Protein AF-A0A3S1TBM7-F1 (afdb_monomer)

Secondary structure (DSSP, 8-state):
-HHHHHHHHHTSHHHHTS-TTHHHHHHHHHHHS-----S-SS--EEEEE--TT-SSEEEEEE-SS-EEEEEESTTHHHHHHHHHTTHHHHHHHHHHHHHHHHS--

pLDDT: mean 84.56, std 13.62, range [44.72, 98.31]

Foldseek 3Di:
DLVVQLVVVCPDPVLVPDDPVCNVVVSVCSSPPDPPDPPDQDPWDWDKDAPPVRQKIWIWIDRVVDTDTDIDHDCRVVVVVVCVVCVVVVVVVVVVVVVVVVVPD

Mean predicted aligned error: 14.61 Å

Structure (mmCIF, N/CA/C/O backbone):
data_AF-A0A3S1TBM7-F1
#
_entry.id   AF-A0A3S1TBM7-F1
#
loop_
_atom_site.group_PDB
_atom_site.id
_atom_site.type_symbol
_atom_site.label_atom_id
_atom_site.label_alt_id
_atom_site.label_comp_id
_atom_site.label_asym_id
_atom_site.label_entity_id
_atom_site.label_seq_id
_atom_site.pdbx_PDB_ins_code
_atom_site.Cartn_x
_atom_site.Cartn_y
_atom_site.Cartn_z
_atom_site.occupancy
_atom_site.B_iso_or_equiv
_atom_site.auth_seq_id
_atom_site.auth_comp_id
_atom_site.auth_asym_id
_atom_site.auth_atom_id
_atom_site.pdbx_PDB_model_num
ATOM 1 N N . ASP A 1 1 ? 8.245 -16.512 -28.063 1.00 68.56 1 ASP A N 1
ATOM 2 C CA . ASP A 1 1 ? 8.221 -17.475 -29.173 1.00 68.56 1 ASP A CA 1
ATOM 3 C C . ASP A 1 1 ? 9.641 -17.666 -29.707 1.00 68.56 1 ASP A C 1
ATOM 5 O O . ASP A 1 1 ? 10.417 -16.712 -29.673 1.00 68.56 1 ASP A O 1
ATOM 9 N N . SER A 1 2 ? 10.006 -18.886 -30.104 1.00 72.31 2 SER A N 1
ATOM 10 C CA . SER A 1 2 ? 11.369 -19.223 -30.547 1.00 72.31 2 SER A CA 1
ATOM 11 C C . SER A 1 2 ? 11.691 -18.651 -31.931 1.00 72.31 2 SER A C 1
ATOM 13 O O . SER A 1 2 ? 12.820 -18.222 -32.156 1.00 72.31 2 SER A O 1
ATOM 15 N N . ALA A 1 3 ? 10.707 -18.579 -32.834 1.00 78.81 3 ALA A N 1
ATOM 16 C CA . ALA A 1 3 ? 10.901 -18.017 -34.168 1.00 78.81 3 ALA A CA 1
ATOM 17 C C . ALA A 1 3 ? 11.121 -16.498 -34.106 1.00 78.81 3 ALA A C 1
ATOM 19 O O . ALA A 1 3 ? 12.018 -15.986 -34.772 1.00 78.81 3 ALA A O 1
ATOM 20 N N . GLY A 1 4 ? 10.389 -15.792 -33.235 1.00 82.25 4 GLY A N 1
ATOM 21 C CA . GLY A 1 4 ? 10.602 -14.356 -33.001 1.00 82.25 4 GLY A CA 1
ATOM 22 C C . GLY A 1 4 ? 12.021 -14.029 -32.519 1.00 82.25 4 GLY A C 1
ATOM 23 O O . GLY A 1 4 ? 12.687 -13.168 -33.080 1.00 82.25 4 GLY A O 1
ATOM 24 N N . ARG A 1 5 ? 12.545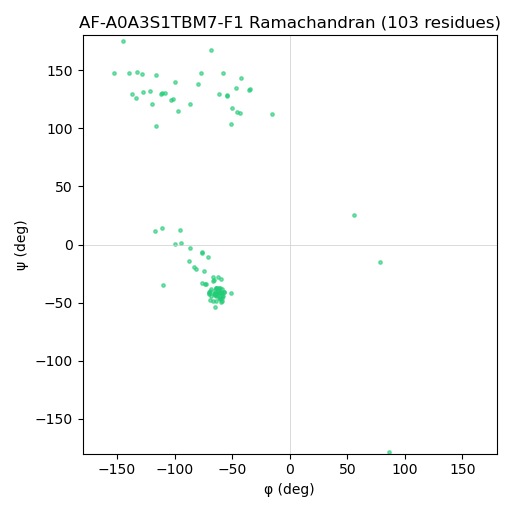 -14.791 -31.548 1.00 84.25 5 ARG A N 1
ATOM 25 C CA . ARG A 1 5 ? 13.919 -14.592 -31.043 1.00 84.25 5 ARG A CA 1
ATOM 26 C C . ARG A 1 5 ? 14.990 -14.850 -32.101 1.00 84.25 5 ARG A C 1
ATOM 28 O O . ARG A 1 5 ? 15.997 -14.148 -32.119 1.00 84.25 5 ARG A O 1
ATOM 35 N N . ALA A 1 6 ? 14.787 -15.853 -32.955 1.00 85.56 6 ALA A N 1
ATOM 36 C CA . ALA A 1 6 ? 15.701 -16.132 -34.054 1.00 85.56 6 ALA A CA 1
ATOM 37 C C . ALA A 1 6 ? 15.707 -14.982 -35.075 1.00 85.56 6 ALA A C 1
ATOM 39 O O . ALA A 1 6 ? 16.779 -14.549 -35.493 1.00 85.56 6 ALA A O 1
ATOM 40 N N . ALA A 1 7 ? 14.529 -14.454 -35.428 1.00 86.44 7 ALA A N 1
ATOM 41 C CA . ALA A 1 7 ? 14.400 -13.319 -36.341 1.00 86.44 7 ALA A CA 1
ATOM 42 C C . ALA A 1 7 ? 15.100 -12.061 -35.798 1.00 86.44 7 ALA A C 1
ATOM 44 O O . ALA A 1 7 ? 15.880 -11.436 -36.518 1.00 86.44 7 ALA A O 1
ATOM 45 N N . ASP A 1 8 ? 14.903 -11.750 -34.514 1.00 85.19 8 ASP A N 1
ATOM 46 C CA . ASP A 1 8 ? 15.541 -10.606 -33.853 1.00 85.19 8 ASP A CA 1
ATOM 47 C C . ASP A 1 8 ? 17.075 -10.725 -33.836 1.00 85.19 8 ASP A C 1
ATOM 49 O O . ASP A 1 8 ? 17.788 -9.748 -34.069 1.00 85.19 8 ASP A O 1
ATOM 53 N N . TYR A 1 9 ? 17.607 -11.928 -33.588 1.00 85.94 9 TYR A N 1
ATOM 54 C CA . TYR A 1 9 ? 19.054 -1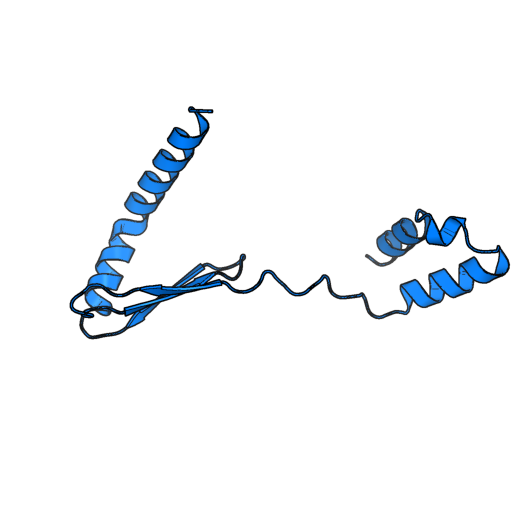2.154 -33.562 1.00 85.94 9 TYR A CA 1
ATOM 55 C C . TYR A 1 9 ? 19.690 -12.053 -34.950 1.00 85.94 9 TYR A C 1
ATOM 57 O O . TYR A 1 9 ? 20.749 -11.443 -35.096 1.00 85.94 9 TYR A O 1
ATOM 65 N N . VAL A 1 10 ? 19.034 -12.594 -35.981 1.00 87.88 10 VAL A N 1
ATOM 66 C CA . VAL A 1 10 ? 19.508 -12.514 -37.373 1.00 87.88 10 VAL A CA 1
ATOM 67 C C . VAL A 1 10 ? 19.504 -11.070 -37.888 1.00 87.88 10 VAL A C 1
ATOM 69 O O . VAL A 1 10 ? 20.363 -10.706 -38.689 1.00 87.88 10 VAL A O 1
ATOM 72 N N . ALA A 1 11 ? 18.592 -10.229 -37.393 1.00 86.56 11 ALA A N 1
ATOM 73 C CA . ALA A 1 11 ? 18.553 -8.799 -37.693 1.00 86.56 11 ALA A CA 1
ATOM 74 C C . ALA A 1 11 ? 19.617 -7.973 -36.938 1.00 86.56 11 ALA A C 1
ATOM 76 O O . ALA A 1 11 ? 19.765 -6.777 -37.197 1.00 86.56 11 ALA A O 1
ATOM 77 N N . SER A 1 12 ? 20.363 -8.575 -36.004 1.00 83.44 12 SER A N 1
ATOM 78 C CA . SER A 1 12 ? 21.346 -7.853 -35.196 1.00 83.44 12 SER A CA 1
ATOM 79 C C . SER A 1 12 ? 22.646 -7.548 -35.967 1.00 83.44 12 SER A C 1
ATOM 81 O O . SER A 1 12 ? 23.110 -8.362 -36.774 1.00 83.44 12 SER A O 1
ATOM 83 N N . PRO A 1 13 ? 23.318 -6.415 -35.676 1.00 78.31 13 PRO A N 1
ATOM 84 C CA . PRO A 1 13 ? 24.630 -6.101 -36.252 1.00 78.31 13 PRO A CA 1
ATOM 85 C C . PRO A 1 13 ? 25.704 -7.151 -35.927 1.00 78.31 13 PRO A C 1
ATOM 87 O O . PRO A 1 13 ? 26.623 -7.378 -36.712 1.00 78.31 13 PRO A O 1
ATOM 90 N N . GLU A 1 14 ? 25.583 -7.819 -34.779 1.00 76.81 14 GLU A N 1
ATOM 91 C CA . GLU A 1 14 ? 26.486 -8.886 -34.332 1.00 76.81 14 GLU A CA 1
ATOM 92 C C . GLU A 1 14 ? 26.417 -10.114 -35.254 1.00 76.81 14 GLU A C 1
ATOM 94 O O . GLU A 1 14 ? 27.441 -10.707 -35.607 1.00 76.81 14 GLU A O 1
ATOM 99 N N . PHE A 1 15 ? 25.216 -10.459 -35.722 1.00 84.38 15 PHE A N 1
ATOM 100 C CA . PHE A 1 15 ? 25.031 -11.515 -36.712 1.00 84.38 15 PHE A CA 1
ATOM 101 C C . PHE A 1 15 ? 25.564 -11.103 -38.094 1.00 84.38 15 PHE A C 1
ATOM 103 O O . PHE A 1 15 ? 26.248 -11.888 -38.751 1.00 84.38 15 PHE A O 1
ATOM 110 N N . ALA A 1 16 ? 25.319 -9.856 -38.511 1.00 78.75 16 ALA A N 1
ATOM 111 C CA . ALA A 1 16 ? 25.747 -9.333 -39.813 1.00 78.75 16 ALA A CA 1
ATOM 112 C C . ALA A 1 16 ? 27.277 -9.201 -39.958 1.00 78.75 16 ALA A C 1
ATOM 114 O O . ALA A 1 16 ? 27.812 -9.359 -41.052 1.00 78.75 16 ALA A O 1
ATOM 115 N N . THR A 1 17 ? 27.982 -8.937 -38.856 1.00 75.94 17 THR A N 1
ATOM 116 C CA . THR A 1 17 ? 29.451 -8.780 -38.809 1.00 75.94 17 THR A CA 1
ATOM 117 C C . THR A 1 17 ? 30.206 -10.102 -38.634 1.00 75.94 17 THR A C 1
ATOM 119 O O . THR A 1 17 ? 31.436 -10.128 -38.648 1.00 75.94 17 THR A O 1
ATOM 122 N N . SER A 1 18 ? 29.485 -11.216 -38.486 1.00 73.56 18 SER A N 1
ATOM 123 C CA . SER A 1 18 ? 30.065 -12.552 -38.361 1.00 73.56 18 SER A CA 1
ATOM 124 C C . SER A 1 18 ? 30.463 -13.123 -39.729 1.00 73.56 18 SER A C 1
ATOM 126 O O . SER A 1 18 ? 29.698 -13.037 -40.689 1.00 73.56 18 SER A O 1
ATOM 128 N N . GLY A 1 19 ? 31.628 -13.777 -39.813 1.00 74.44 19 GLY A N 1
ATOM 129 C CA . GLY A 1 19 ? 32.028 -14.535 -41.007 1.00 74.44 19 GLY A CA 1
ATOM 130 C C . GLY A 1 19 ? 31.012 -15.632 -41.353 1.00 74.44 19 GLY A C 1
ATOM 131 O O . GLY A 1 19 ? 30.382 -16.190 -40.453 1.00 74.44 19 GLY A O 1
ATOM 132 N N . SER A 1 20 ? 30.840 -15.934 -42.649 1.00 71.19 20 SER A N 1
ATOM 133 C CA . SER A 1 20 ? 29.742 -16.783 -43.150 1.00 71.19 20 SER A CA 1
ATOM 134 C C . SER A 1 20 ? 29.610 -18.118 -42.411 1.00 71.19 20 SER A C 1
ATOM 136 O O . SER A 1 20 ? 28.497 -18.495 -42.043 1.00 71.19 20 SER A O 1
ATOM 138 N N . ASP A 1 21 ? 30.738 -18.760 -42.114 1.00 73.19 21 ASP A N 1
ATOM 139 C CA . ASP A 1 21 ? 30.801 -20.083 -41.484 1.00 73.19 21 ASP A CA 1
ATOM 140 C C . ASP A 1 21 ? 30.458 -20.048 -39.984 1.00 73.19 21 ASP A C 1
ATOM 142 O O . ASP A 1 21 ? 29.995 -21.035 -39.417 1.00 73.19 21 ASP A O 1
ATOM 146 N N . ALA A 1 22 ? 30.610 -18.892 -39.330 1.00 79.12 22 ALA A N 1
ATOM 147 C CA . ALA A 1 22 ? 30.346 -18.728 -37.900 1.00 79.12 22 ALA A CA 1
ATOM 148 C C . ALA A 1 22 ? 28.880 -18.376 -37.586 1.00 79.12 22 ALA A C 1
ATOM 150 O O . ALA A 1 22 ? 28.460 -18.455 -36.430 1.00 79.12 22 ALA A O 1
ATOM 151 N N . ARG A 1 23 ? 28.087 -17.981 -38.592 1.00 84.56 23 ARG A N 1
ATOM 152 C CA . ARG A 1 23 ? 26.711 -17.492 -38.397 1.00 84.56 23 ARG A CA 1
ATOM 153 C C . ARG A 1 23 ? 25.770 -18.566 -37.863 1.00 84.56 23 ARG A C 1
ATOM 155 O O . ARG A 1 23 ? 24.992 -18.291 -36.952 1.00 84.56 23 ARG A O 1
ATOM 162 N N . PHE A 1 24 ? 25.864 -19.787 -38.390 1.00 84.25 24 PHE A N 1
ATOM 163 C CA . PHE A 1 24 ? 25.024 -20.892 -37.928 1.00 84.25 24 PHE A CA 1
ATOM 164 C C . PHE A 1 24 ? 25.352 -21.283 -36.485 1.00 84.25 24 PHE A C 1
ATOM 166 O O . PHE A 1 24 ? 24.444 -21.355 -35.663 1.00 84.25 24 PHE A O 1
ATOM 173 N N . ALA A 1 25 ? 26.638 -21.459 -36.161 1.00 84.19 25 ALA A N 1
ATOM 174 C CA . ALA A 1 25 ? 27.075 -21.802 -34.808 1.00 84.19 25 ALA A CA 1
ATOM 175 C C . ALA A 1 25 ? 26.620 -20.751 -33.784 1.00 84.19 25 ALA A C 1
ATOM 177 O O . ALA A 1 25 ? 26.042 -21.096 -32.762 1.00 84.19 25 ALA A O 1
ATOM 178 N N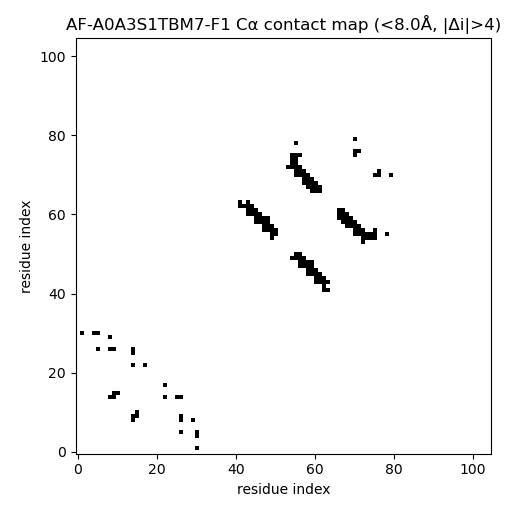 . ARG A 1 26 ? 26.758 -19.458 -34.105 1.00 81.94 26 ARG A N 1
ATOM 179 C CA . ARG A 1 26 ? 26.312 -18.368 -33.225 1.00 81.94 26 ARG A CA 1
ATOM 180 C C . ARG A 1 26 ? 24.801 -18.310 -33.036 1.00 81.94 26 ARG A C 1
ATOM 182 O O . ARG A 1 26 ? 24.342 -18.107 -31.916 1.00 81.94 26 ARG A O 1
ATOM 189 N N . LEU A 1 27 ? 24.022 -18.500 -34.103 1.00 86.94 27 LEU A N 1
ATOM 190 C CA . LEU A 1 27 ? 22.564 -18.579 -33.986 1.00 86.94 27 LEU A CA 1
ATOM 191 C C . LEU A 1 27 ? 22.151 -19.796 -33.151 1.00 86.94 27 LEU A C 1
ATOM 193 O O . LEU A 1 27 ? 21.274 -19.681 -32.298 1.00 86.94 27 LEU A O 1
ATOM 197 N N . PHE A 1 28 ? 22.794 -20.943 -33.368 1.00 84.69 28 PHE A N 1
ATOM 198 C CA . PHE A 1 28 ? 22.547 -22.156 -32.599 1.00 84.69 28 PHE A CA 1
ATOM 199 C C . PHE A 1 28 ? 22.871 -21.958 -31.115 1.00 84.69 28 PHE A C 1
ATOM 201 O O . PHE A 1 28 ? 22.040 -22.286 -30.269 1.00 84.69 28 PHE A O 1
ATOM 208 N N . ASP A 1 29 ? 24.013 -21.354 -30.793 1.00 84.94 29 ASP A N 1
ATOM 209 C CA . ASP A 1 29 ? 24.411 -21.045 -29.420 1.00 84.94 29 ASP A CA 1
ATOM 210 C C . ASP A 1 29 ? 23.459 -20.030 -28.771 1.00 84.94 29 ASP A C 1
ATOM 212 O O . ASP A 1 29 ? 23.043 -20.210 -27.628 1.00 84.94 29 ASP A O 1
ATOM 216 N N . PHE A 1 30 ? 23.041 -18.994 -2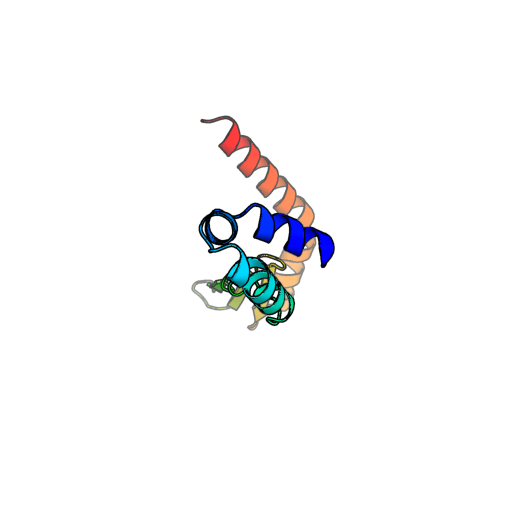9.506 1.00 83.81 30 PHE A N 1
ATOM 217 C CA . PHE A 1 30 ? 22.067 -18.003 -29.040 1.00 83.81 30 PHE A CA 1
ATOM 218 C C . PHE A 1 30 ? 20.702 -18.629 -28.718 1.00 83.81 30 PHE A C 1
ATOM 220 O O . PHE A 1 30 ? 20.076 -18.284 -27.713 1.00 83.81 30 PHE A O 1
ATOM 227 N N . MET A 1 31 ? 20.245 -19.558 -29.560 1.00 86.12 31 MET A N 1
ATOM 228 C CA . MET A 1 31 ? 18.968 -20.256 -29.401 1.00 86.12 31 MET A CA 1
ATOM 229 C C . MET A 1 31 ? 19.018 -21.341 -28.321 1.00 86.12 31 MET A C 1
ATOM 231 O O . MET A 1 31 ? 18.021 -21.567 -27.634 1.00 86.12 31 MET A O 1
ATOM 235 N N . SER A 1 32 ? 20.171 -21.994 -28.165 1.00 82.06 32 SER A N 1
ATOM 236 C CA . SER A 1 32 ? 20.407 -23.044 -27.168 1.00 82.06 32 SER A CA 1
ATOM 237 C C . SER A 1 32 ? 20.719 -22.474 -25.786 1.00 82.06 32 SER A C 1
ATOM 239 O O . SER A 1 32 ? 20.529 -23.154 -24.776 1.00 82.06 32 SER A O 1
ATOM 241 N N . ALA A 1 33 ? 21.169 -21.217 -25.713 1.00 75.94 33 ALA A N 1
ATOM 242 C CA . ALA A 1 33 ? 21.357 -20.534 -24.450 1.00 75.94 33 ALA A CA 1
ATOM 243 C C . ALA A 1 33 ? 20.008 -20.418 -23.718 1.00 75.94 33 ALA A C 1
ATOM 245 O O . ALA A 1 33 ? 19.024 -19.928 -24.292 1.00 75.94 33 ALA A O 1
ATOM 246 N N . PRO A 1 34 ? 19.935 -20.812 -22.430 1.00 65.62 34 PRO A N 1
ATOM 247 C CA . PRO A 1 34 ? 18.739 -20.586 -21.638 1.00 65.62 34 PRO A CA 1
ATOM 248 C C . PRO A 1 34 ? 18.427 -19.098 -21.709 1.00 65.62 34 PRO A C 1
ATOM 250 O O . PRO A 1 34 ? 19.315 -18.268 -21.501 1.00 65.62 34 PRO A O 1
ATOM 253 N N . ALA A 1 35 ? 17.182 -18.767 -22.065 1.00 63.09 35 ALA A N 1
ATOM 254 C CA . ALA A 1 35 ? 16.751 -17.392 -22.245 1.00 63.09 35 ALA A CA 1
ATOM 255 C C . ALA A 1 35 ? 17.308 -16.541 -21.102 1.00 63.09 35 ALA A C 1
ATOM 257 O O . ALA A 1 35 ? 16.927 -16.772 -19.953 1.00 63.09 35 ALA A O 1
ATOM 258 N N . LYS A 1 36 ? 18.229 -15.606 -21.406 1.00 58.06 36 LYS A N 1
ATOM 259 C CA . LYS A 1 36 ? 18.675 -14.607 -20.431 1.00 58.06 36 LYS A CA 1
ATOM 260 C C . LYS A 1 36 ? 17.401 -13.985 -19.884 1.00 58.06 36 LYS A C 1
ATOM 262 O O . LYS A 1 36 ? 16.709 -13.258 -20.597 1.00 58.06 36 LYS A O 1
ATOM 267 N N . ARG A 1 37 ? 17.036 -14.382 -18.663 1.00 52.97 37 ARG A N 1
ATOM 268 C CA . ARG A 1 37 ? 15.907 -13.801 -17.951 1.00 52.97 37 ARG A CA 1
ATOM 269 C C . ARG A 1 37 ? 16.199 -12.310 -17.950 1.00 52.97 37 ARG A C 1
ATOM 271 O O . ARG A 1 37 ? 17.330 -11.921 -17.651 1.00 52.97 37 ARG A O 1
ATOM 278 N N . ALA A 1 38 ? 15.218 -11.521 -18.380 1.00 55.69 38 ALA A N 1
ATOM 279 C CA . ALA A 1 38 ? 15.305 -10.071 -18.343 1.00 55.69 38 ALA A CA 1
ATOM 280 C C . ALA A 1 38 ? 15.924 -9.631 -17.001 1.00 55.69 38 ALA A C 1
ATOM 282 O O . ALA A 1 38 ? 15.675 -10.305 -15.990 1.00 55.69 38 ALA A O 1
ATOM 283 N N . PRO A 1 39 ? 16.758 -8.573 -16.984 1.00 47.94 39 PRO A N 1
ATOM 284 C CA . PRO A 1 39 ? 17.387 -8.098 -15.757 1.00 47.94 39 PRO A CA 1
ATOM 285 C C . PRO A 1 39 ? 16.336 -8.007 -14.651 1.00 47.94 39 PRO A C 1
ATOM 287 O O . PRO A 1 39 ? 15.201 -7.605 -14.911 1.00 47.94 39 PRO A O 1
ATOM 290 N N . ALA A 1 40 ? 16.718 -8.503 -13.470 1.00 52.56 40 ALA A N 1
ATOM 291 C CA . ALA A 1 40 ? 15.849 -8.789 -12.336 1.00 52.56 40 ALA A CA 1
ATOM 292 C C . ALA A 1 40 ? 14.708 -7.775 -12.196 1.00 52.56 40 ALA A C 1
ATOM 294 O O . ALA A 1 40 ? 14.939 -6.568 -12.271 1.00 52.56 40 ALA A O 1
ATOM 295 N N . ALA A 1 41 ? 13.497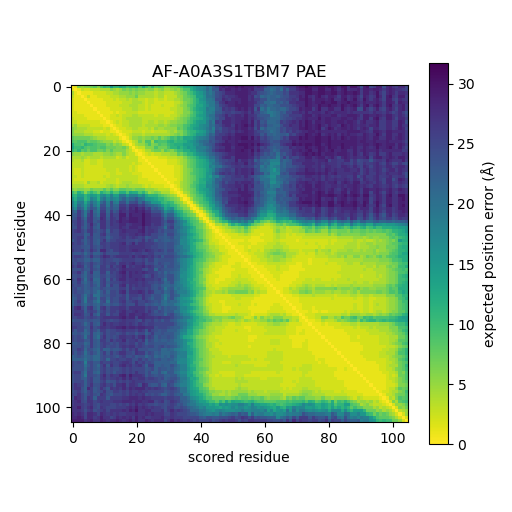 -8.306 -11.994 1.00 52.22 41 ALA A N 1
ATOM 296 C CA . ALA A 1 41 ? 12.282 -7.553 -11.723 1.00 52.22 41 ALA A CA 1
ATOM 297 C C . ALA A 1 41 ? 12.574 -6.295 -10.891 1.00 52.22 41 ALA A C 1
ATOM 299 O O . ALA A 1 41 ? 13.328 -6.364 -9.917 1.00 52.22 41 ALA A O 1
ATOM 300 N N . SER A 1 42 ? 11.988 -5.174 -11.323 1.00 55.66 42 SER A N 1
ATOM 301 C CA . SER A 1 42 ? 11.860 -3.907 -10.596 1.00 55.66 42 SER A CA 1
ATOM 302 C C . SER A 1 42 ? 12.139 -4.068 -9.104 1.00 55.66 42 SER A C 1
ATOM 304 O O . SER A 1 42 ? 11.386 -4.752 -8.412 1.00 55.66 42 SER A O 1
ATOM 306 N N . LYS A 1 43 ? 13.249 -3.484 -8.626 1.00 61.97 43 LYS A N 1
ATOM 307 C CA . LYS A 1 43 ? 13.654 -3.532 -7.215 1.00 61.97 43 LYS A CA 1
ATOM 308 C C . LYS A 1 43 ? 12.434 -3.231 -6.346 1.00 61.97 43 LYS A C 1
ATOM 310 O O . LYS A 1 43 ? 11.924 -2.115 -6.402 1.00 61.97 43 LYS A O 1
ATOM 315 N N . THR A 1 44 ? 11.984 -4.221 -5.578 1.00 72.50 44 THR A N 1
ATOM 316 C CA . THR A 1 44 ? 10.917 -4.053 -4.593 1.00 72.50 44 THR A CA 1
ATOM 317 C C . THR A 1 44 ? 11.242 -2.844 -3.721 1.00 72.50 44 THR A C 1
ATOM 319 O O . THR A 1 44 ? 12.277 -2.827 -3.052 1.00 72.50 44 THR A O 1
ATOM 322 N N . GLN A 1 45 ? 10.391 -1.821 -3.753 1.00 83.88 45 GLN A N 1
ATOM 323 C CA . GLN A 1 45 ? 10.541 -0.645 -2.907 1.00 83.88 45 GLN A CA 1
ATOM 324 C C . GLN A 1 45 ? 9.866 -0.927 -1.569 1.00 83.88 45 GLN A C 1
ATOM 326 O O . GLN A 1 45 ? 8.671 -1.212 -1.516 1.00 83.88 45 GLN A O 1
ATOM 331 N N . GLU A 1 46 ? 10.633 -0.862 -0.482 1.00 89.94 46 GLU A N 1
ATOM 332 C CA . GLU A 1 46 ? 10.114 -1.007 0.876 1.00 89.94 46 GLU A CA 1
ATOM 333 C C . GLU A 1 46 ? 10.208 0.328 1.621 1.00 89.94 46 GLU A C 1
ATOM 335 O O . GLU A 1 46 ? 11.260 0.968 1.648 1.00 89.94 46 GLU A O 1
ATOM 340 N N . LYS A 1 47 ? 9.105 0.742 2.248 1.00 94.06 47 LYS A N 1
ATOM 341 C CA . LYS A 1 47 ? 9.028 1.937 3.094 1.00 94.06 47 LYS A CA 1
ATOM 342 C C . LYS A 1 47 ? 8.315 1.603 4.399 1.00 94.06 47 LYS A C 1
ATOM 344 O O . LYS A 1 47 ? 7.412 0.774 4.432 1.00 94.06 47 LYS A O 1
ATOM 349 N N . ALA A 1 48 ? 8.695 2.273 5.480 1.00 94.31 48 ALA A N 1
ATOM 350 C CA . ALA A 1 48 ? 7.990 2.201 6.753 1.00 94.31 48 ALA A CA 1
ATOM 351 C C . ALA A 1 48 ? 7.415 3.571 7.122 1.00 94.31 48 ALA A C 1
ATOM 353 O O . ALA A 1 48 ? 8.015 4.606 6.828 1.00 94.31 48 ALA A O 1
ATOM 354 N N . TRP A 1 49 ? 6.257 3.572 7.778 1.00 96.06 49 TRP A N 1
ATOM 355 C CA . TRP A 1 49 ? 5.623 4.771 8.317 1.00 96.06 49 TRP A CA 1
ATOM 356 C C . TRP A 1 49 ? 5.015 4.494 9.693 1.00 96.06 49 TRP A C 1
ATOM 358 O O . TRP A 1 49 ? 4.562 3.384 9.980 1.00 96.06 49 TRP A O 1
ATOM 368 N N . ALA A 1 50 ? 5.013 5.511 10.546 1.00 95.31 50 ALA A N 1
ATOM 369 C CA . ALA A 1 50 ? 4.288 5.528 11.805 1.00 95.31 50 ALA A CA 1
ATOM 370 C C . ALA A 1 50 ? 3.952 6.988 12.169 1.00 95.31 50 ALA A C 1
ATOM 372 O O . ALA A 1 50 ? 4.757 7.874 11.861 1.00 95.31 50 ALA A O 1
ATOM 373 N N . PRO A 1 51 ? 2.818 7.249 12.842 1.00 94.00 51 PRO A N 1
ATOM 374 C CA . PRO A 1 51 ? 2.554 8.530 13.481 1.00 94.00 51 PRO A CA 1
ATOM 375 C C . PRO A 1 51 ? 3.500 8.743 14.677 1.00 94.00 51 PRO A C 1
ATOM 377 O O . PRO A 1 51 ? 4.189 7.819 15.121 1.00 94.00 51 PRO A O 1
ATOM 380 N N . HIS A 1 52 ? 3.553 9.973 15.198 1.00 94.06 52 HIS A N 1
ATOM 381 C CA . HIS A 1 52 ? 4.489 10.370 16.261 1.00 94.06 52 HIS A CA 1
ATOM 382 C C . HIS A 1 52 ? 4.364 9.508 17.531 1.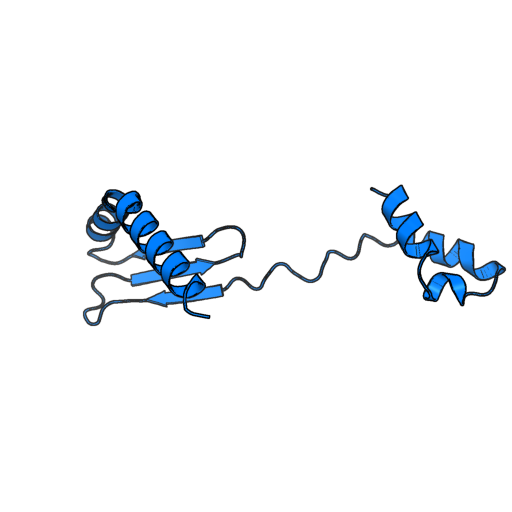00 94.06 52 HIS A C 1
ATOM 384 O O . HIS A 1 52 ? 5.368 9.084 18.102 1.00 94.06 52 HIS A O 1
ATOM 390 N N . ASP A 1 53 ? 3.132 9.188 17.920 1.00 94.31 53 ASP A N 1
ATOM 391 C CA . ASP A 1 53 ? 2.777 8.334 19.060 1.00 94.31 53 ASP A CA 1
ATOM 392 C C . ASP A 1 53 ? 2.984 6.827 18.793 1.00 94.31 53 ASP A C 1
ATOM 394 O O . ASP A 1 53 ? 2.887 6.009 19.707 1.00 94.31 53 ASP A O 1
ATOM 398 N N . ARG A 1 54 ? 3.300 6.442 17.546 1.00 92.19 54 ARG A N 1
ATOM 399 C CA . ARG A 1 54 ? 3.512 5.058 17.086 1.00 92.19 54 ARG A CA 1
ATOM 400 C C . ARG A 1 54 ? 2.330 4.121 17.368 1.00 92.19 54 ARG A C 1
ATOM 402 O O . ARG A 1 54 ? 2.535 2.905 17.449 1.00 92.19 54 ARG A O 1
ATOM 409 N N . SER A 1 55 ? 1.121 4.670 17.487 1.00 91.88 55 SER A N 1
ATOM 410 C CA . SER A 1 55 ? -0.123 3.923 17.731 1.00 91.88 55 SER A CA 1
ATOM 411 C C . SER A 1 55 ? -0.463 2.944 16.597 1.00 91.88 55 SER A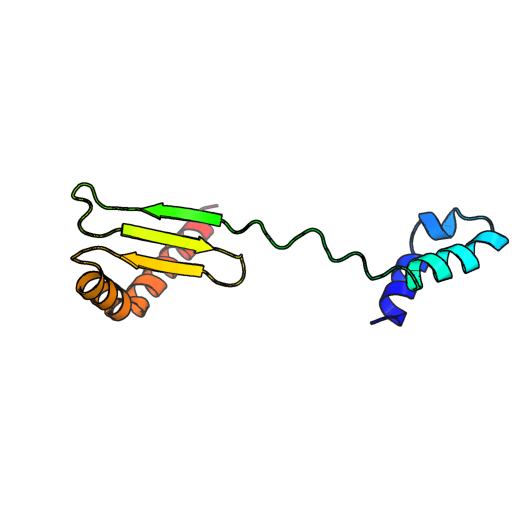 C 1
ATOM 413 O O . SER A 1 55 ? -1.021 1.870 16.846 1.00 91.88 55 SER A O 1
ATOM 415 N N . VAL A 1 56 ? -0.013 3.256 15.377 1.00 94.88 56 VAL A N 1
ATOM 416 C CA . VAL A 1 56 ? -0.029 2.388 14.190 1.00 94.88 56 VAL A CA 1
ATOM 417 C C . VAL A 1 56 ? 1.367 2.329 13.569 1.00 94.88 56 VAL A C 1
ATOM 419 O O . VAL A 1 56 ? 2.116 3.300 13.587 1.00 94.88 56 VAL A O 1
ATOM 422 N N . ARG A 1 57 ? 1.751 1.195 12.981 1.00 95.62 57 ARG A N 1
ATOM 423 C CA . ARG A 1 57 ? 2.926 1.114 12.100 1.00 95.62 57 ARG A CA 1
ATOM 424 C C . ARG A 1 57 ? 2.535 0.479 10.779 1.00 95.62 57 ARG A C 1
ATOM 426 O O . ARG A 1 57 ? 1.937 -0.592 10.774 1.00 95.62 57 ARG A O 1
ATOM 433 N N . ALA A 1 58 ? 2.937 1.109 9.687 1.00 96.75 58 ALA A N 1
ATOM 434 C CA . ALA A 1 58 ? 2.745 0.621 8.336 1.00 96.75 58 ALA A CA 1
ATOM 435 C C . ALA A 1 58 ? 4.079 0.167 7.738 1.00 96.75 58 ALA A C 1
ATOM 437 O O . ALA A 1 58 ? 5.064 0.910 7.763 1.00 96.75 58 ALA A O 1
ATOM 438 N N . LYS A 1 59 ? 4.100 -1.038 7.171 1.00 96.50 59 LYS A N 1
ATOM 439 C CA . LYS A 1 59 ? 5.115 -1.477 6.213 1.00 96.50 59 LYS A CA 1
ATOM 440 C C . LYS A 1 59 ? 4.491 -1.422 4.822 1.00 96.50 59 LYS A C 1
ATOM 442 O O . LYS A 1 59 ? 3.437 -2.004 4.591 1.00 96.50 59 LYS A O 1
ATOM 447 N N . ILE A 1 60 ? 5.138 -0.697 3.926 1.00 96.50 60 ILE A N 1
ATOM 448 C CA . ILE A 1 60 ? 4.692 -0.438 2.564 1.00 96.50 60 ILE A CA 1
ATOM 449 C C . ILE A 1 60 ? 5.652 -1.156 1.631 1.00 96.50 60 ILE A C 1
ATOM 451 O O . ILE A 1 60 ? 6.870 -1.025 1.768 1.00 96.50 60 ILE A O 1
ATOM 455 N N . THR A 1 61 ? 5.110 -1.924 0.699 1.00 94.88 61 THR A N 1
ATOM 456 C CA . THR A 1 61 ? 5.900 -2.664 -0.280 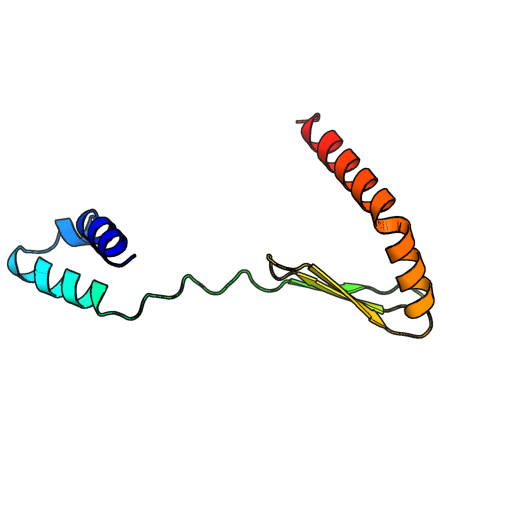1.00 94.88 61 THR A CA 1
ATOM 457 C C . THR A 1 61 ? 5.302 -2.473 -1.659 1.00 94.88 61 THR A C 1
ATOM 459 O O . THR A 1 61 ? 4.126 -2.757 -1.862 1.00 94.88 61 THR A O 1
ATOM 462 N N . ASP A 1 62 ? 6.123 -2.028 -2.602 1.00 93.06 62 ASP A N 1
ATOM 463 C CA . ASP A 1 62 ? 5.762 -1.914 -4.008 1.00 93.06 62 ASP A CA 1
ATOM 464 C C . ASP A 1 62 ? 6.689 -2.793 -4.847 1.00 93.06 62 ASP A C 1
ATOM 466 O O . ASP A 1 62 ? 7.911 -2.653 -4.827 1.00 93.06 62 ASP A O 1
ATOM 470 N N . THR A 1 63 ? 6.095 -3.734 -5.569 1.00 89.38 63 THR A N 1
ATOM 471 C CA . THR A 1 63 ? 6.808 -4.657 -6.464 1.00 89.38 63 THR A CA 1
ATOM 472 C C . THR A 1 63 ? 6.731 -4.228 -7.933 1.00 89.38 63 THR A C 1
ATOM 474 O O . THR A 1 63 ? 7.229 -4.937 -8.807 1.00 89.38 63 THR A O 1
ATOM 477 N N . GLY A 1 64 ? 6.058 -3.113 -8.231 1.00 87.31 64 GLY A N 1
ATOM 478 C CA . GLY A 1 64 ? 5.673 -2.668 -9.572 1.00 87.31 64 GLY A CA 1
ATOM 479 C C . GLY A 1 64 ? 4.452 -3.401 -10.142 1.00 87.31 64 GLY A C 1
ATOM 480 O O . GLY A 1 64 ? 3.859 -2.947 -11.115 1.00 87.31 64 GLY A O 1
ATOM 481 N N . LYS A 1 65 ? 4.061 -4.534 -9.545 1.00 89.75 65 LYS A N 1
ATOM 482 C CA . LYS A 1 65 ? 2.852 -5.301 -9.904 1.00 89.75 65 LYS A CA 1
ATOM 483 C C . LYS A 1 65 ? 1.779 -5.230 -8.829 1.00 89.75 65 LYS A C 1
ATOM 485 O O . LYS A 1 65 ? 0.594 -5.267 -9.128 1.00 89.75 65 LYS A O 1
ATOM 490 N N . VAL A 1 66 ? 2.218 -5.190 -7.577 1.00 91.00 66 VAL A N 1
ATOM 491 C CA . VAL A 1 66 ? 1.366 -5.197 -6.393 1.00 91.00 66 VAL A CA 1
ATOM 492 C C . VAL A 1 66 ? 1.911 -4.171 -5.415 1.00 91.00 66 VAL A C 1
ATOM 494 O O . VAL A 1 66 ? 3.101 -4.214 -5.079 1.00 91.00 66 VAL A O 1
ATOM 497 N N . PHE A 1 67 ? 1.016 -3.307 -4.942 1.00 93.50 67 PHE A N 1
ATOM 498 C CA . PHE A 1 67 ? 1.251 -2.390 -3.837 1.00 93.50 67 PHE A CA 1
ATOM 499 C C . PHE A 1 67 ? 0.600 -2.956 -2.572 1.00 93.50 67 PHE A C 1
ATOM 501 O O . PHE A 1 67 ? -0.586 -3.278 -2.568 1.00 93.50 67 PHE A O 1
ATOM 508 N N . THR A 1 68 ? 1.377 -3.114 -1.503 1.00 95.75 68 THR A N 1
ATOM 509 C CA . THR A 1 68 ? 0.925 -3.692 -0.230 1.00 95.75 68 THR A CA 1
ATOM 510 C C . THR A 1 68 ? 1.120 -2.700 0.906 1.00 95.75 68 THR A C 1
ATOM 512 O O . THR A 1 68 ? 2.212 -2.158 1.081 1.00 95.75 68 THR A O 1
ATOM 515 N N . LEU A 1 69 ? 0.078 -2.529 1.722 1.00 96.31 69 LEU A N 1
ATOM 516 C CA . LEU A 1 69 ? 0.103 -1.772 2.970 1.00 96.31 69 LEU A CA 1
ATOM 517 C C . LEU A 1 69 ? -0.184 -2.722 4.142 1.00 96.31 69 LEU A C 1
ATOM 519 O O . LEU A 1 69 ? -1.326 -3.100 4.383 1.00 96.31 69 LEU A O 1
ATOM 523 N N . ALA A 1 70 ? 0.856 -3.116 4.873 1.00 96.75 70 ALA A N 1
ATOM 524 C CA . ALA A 1 70 ? 0.743 -3.978 6.045 1.00 96.75 70 ALA A CA 1
ATOM 525 C C . ALA A 1 70 ? 0.730 -3.138 7.329 1.00 96.75 70 ALA A C 1
ATOM 527 O O . ALA A 1 70 ? 1.730 -2.500 7.671 1.00 96.75 70 ALA A O 1
ATOM 528 N N . LEU A 1 71 ? -0.393 -3.155 8.050 1.00 97.06 71 LEU A N 1
ATOM 529 C CA . LEU A 1 71 ? -0.591 -2.405 9.292 1.00 97.06 71 LEU A CA 1
ATOM 530 C C . LEU A 1 71 ? -0.408 -3.302 10.522 1.00 97.06 71 LEU A C 1
ATOM 532 O O . LEU A 1 71 ? -0.849 -4.448 10.546 1.00 97.06 71 LEU A O 1
ATOM 536 N N . LYS A 1 72 ? 0.238 -2.771 11.561 1.00 94.62 72 LYS A N 1
ATOM 537 C CA . LYS A 1 72 ? 0.407 -3.421 12.870 1.00 94.62 72 LYS A CA 1
ATOM 538 C C . LYS A 1 72 ? 0.369 -2.397 14.009 1.00 94.62 72 LYS A C 1
ATOM 540 O O . LYS A 1 72 ? 0.408 -1.197 13.748 1.00 94.62 72 LYS A O 1
ATOM 545 N N . ALA A 1 73 ? 0.406 -2.891 15.249 1.00 93.44 73 ALA A N 1
ATOM 546 C CA . ALA A 1 73 ? 0.232 -2.161 16.516 1.00 93.44 73 ALA A CA 1
ATOM 547 C C . ALA A 1 73 ? -1.237 -2.011 16.957 1.00 93.44 73 ALA A C 1
ATOM 549 O O . ALA A 1 73 ? -2.133 -2.583 16.340 1.00 93.44 73 ALA A O 1
ATOM 550 N N . LYS A 1 74 ? -1.448 -1.334 18.093 1.00 90.81 74 LYS A N 1
ATOM 551 C CA . LYS A 1 74 ? -2.698 -1.366 18.868 1.00 90.81 74 LYS A CA 1
ATOM 552 C C . LYS A 1 74 ? -3.904 -0.863 18.070 1.00 90.81 74 LYS A C 1
ATOM 554 O O . LYS A 1 74 ? -4.957 -1.482 18.125 1.00 90.81 74 LYS A O 1
ATOM 559 N N . GLU A 1 75 ? -3.726 0.207 17.303 1.00 94.50 75 GLU A N 1
ATOM 560 C CA . GLU A 1 75 ? -4.811 0.856 16.556 1.00 94.50 75 GLU A CA 1
ATOM 561 C C . GLU A 1 75 ? -4.893 0.369 15.091 1.00 94.50 75 GLU A C 1
ATOM 563 O O . GLU A 1 75 ? -5.576 0.971 14.267 1.00 94.50 75 GLU A O 1
ATOM 568 N N . ALA A 1 76 ? -4.194 -0.718 14.725 1.00 95.00 76 ALA A N 1
ATOM 569 C CA . ALA A 1 76 ? -4.107 -1.167 13.331 1.00 95.00 76 ALA A CA 1
ATOM 570 C C . ALA A 1 76 ? -5.450 -1.617 12.746 1.00 95.00 76 ALA A C 1
ATOM 572 O O . ALA A 1 76 ? -5.755 -1.265 11.611 1.00 95.00 76 ALA A O 1
ATOM 573 N N . SER A 1 77 ? -6.249 -2.372 13.504 1.00 96.62 77 SER A N 1
ATOM 574 C CA . SER A 1 77 ? -7.561 -2.846 13.048 1.00 96.62 77 SER A CA 1
ATOM 575 C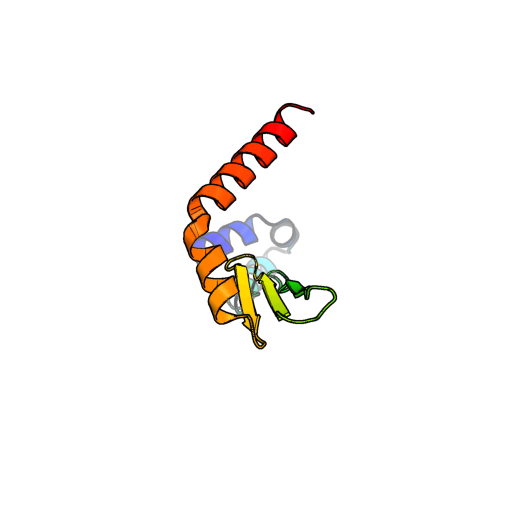 C . SER A 1 77 ? -8.564 -1.708 12.820 1.00 96.62 77 SER A C 1
ATOM 577 O O . SER A 1 77 ? -9.083 -1.622 11.707 1.00 96.62 77 SER A O 1
ATOM 579 N N . PRO A 1 78 ? -8.833 -0.810 13.795 1.00 97.12 78 PRO A N 1
ATOM 580 C CA . PRO A 1 78 ? -9.775 0.288 13.572 1.00 97.12 78 PRO A CA 1
ATOM 581 C C . PRO A 1 78 ? -9.293 1.259 12.487 1.00 97.12 78 PRO A C 1
ATOM 583 O O . PRO A 1 78 ? -10.095 1.702 11.669 1.00 97.12 78 PRO A O 1
ATOM 586 N N . PHE A 1 79 ? -7.987 1.544 12.412 1.00 97.19 79 PHE A N 1
ATOM 587 C CA . PHE A 1 79 ? -7.445 2.380 11.340 1.00 97.19 79 PHE A CA 1
ATOM 588 C C . PHE A 1 79 ? -7.523 1.699 9.967 1.00 97.19 79 PHE A C 1
ATOM 590 O O . PHE A 1 79 ? -7.843 2.347 8.975 1.00 97.19 79 PHE A O 1
ATOM 597 N N . GLY A 1 80 ? -7.279 0.389 9.899 1.00 97.06 80 GLY A N 1
ATOM 598 C CA . GLY A 1 80 ? -7.441 -0.392 8.674 1.00 97.06 80 GLY A CA 1
ATOM 599 C C . GLY A 1 80 ? -8.872 -0.329 8.142 1.00 97.06 80 GLY A C 1
ATOM 600 O O . GLY A 1 80 ? -9.055 0.001 6.975 1.00 97.06 80 GLY A O 1
ATOM 601 N N . ALA A 1 81 ? -9.866 -0.548 9.010 1.00 97.88 81 ALA A N 1
ATOM 602 C CA . ALA A 1 81 ? -11.284 -0.432 8.658 1.00 97.88 81 ALA A CA 1
ATOM 603 C C . ALA A 1 81 ? -11.638 0.978 8.152 1.00 97.88 81 ALA A C 1
ATOM 605 O O . ALA A 1 81 ? -12.268 1.145 7.112 1.00 97.88 81 ALA A O 1
ATOM 606 N N . PHE A 1 82 ? -11.134 2.011 8.835 1.00 97.75 82 PHE A N 1
ATOM 607 C CA . PHE A 1 82 ? -11.319 3.401 8.421 1.00 97.75 82 PHE A CA 1
ATOM 608 C C . PHE A 1 82 ? -10.799 3.673 6.998 1.00 97.75 82 PHE A C 1
ATOM 610 O O . PHE A 1 82 ? -11.434 4.426 6.257 1.00 97.75 82 PHE A O 1
ATOM 617 N N . ILE A 1 83 ? -9.645 3.101 6.625 1.00 97.00 83 ILE A N 1
ATOM 618 C CA . ILE A 1 83 ? -9.087 3.238 5.271 1.00 97.00 83 ILE A CA 1
ATOM 619 C C . ILE A 1 83 ? -9.951 2.482 4.264 1.00 97.00 83 ILE A C 1
ATOM 621 O O . ILE A 1 83 ? -10.265 3.038 3.213 1.00 97.00 83 ILE A O 1
ATOM 625 N N . THR A 1 84 ? -10.319 1.231 4.561 1.00 97.12 84 THR A N 1
ATOM 626 C CA . THR A 1 84 ? -11.070 0.389 3.618 1.00 97.12 84 THR A CA 1
ATOM 627 C C . THR A 1 84 ? -12.428 0.985 3.279 1.00 97.12 84 THR A C 1
ATOM 629 O O . THR A 1 84 ? -12.816 0.966 2.116 1.00 97.12 84 THR A O 1
ATOM 632 N N . ASP A 1 85 ? -13.091 1.605 4.255 1.00 98.31 85 ASP A N 1
ATOM 633 C CA . ASP A 1 85 ? -14.395 2.247 4.067 1.00 98.31 85 ASP A CA 1
ATOM 634 C C . ASP A 1 85 ? -14.321 3.538 3.227 1.00 98.31 85 ASP A C 1
ATOM 636 O O . ASP A 1 85 ? -15.351 4.073 2.825 1.00 98.31 85 ASP A O 1
ATOM 640 N N . ARG A 1 86 ? -13.113 4.057 2.954 1.00 98.31 86 ARG A N 1
ATOM 641 C CA . ARG A 1 86 ? -12.879 5.294 2.184 1.00 98.31 86 ARG A CA 1
ATOM 642 C C . ARG A 1 86 ? -12.101 5.083 0.890 1.00 98.31 86 ARG A C 1
ATOM 644 O O . ARG A 1 86 ? -11.653 6.060 0.295 1.00 98.31 86 ARG A O 1
ATOM 651 N N . LEU A 1 87 ? -11.901 3.843 0.441 1.00 98.06 87 LEU A N 1
ATOM 652 C CA . LEU A 1 87 ? -11.069 3.585 -0.741 1.00 98.06 87 LEU A CA 1
ATOM 653 C C . LEU A 1 87 ? -11.585 4.291 -2.000 1.00 98.06 87 LEU A C 1
ATOM 655 O O . LEU A 1 87 ? -10.770 4.823 -2.751 1.00 98.06 87 LEU A O 1
ATOM 659 N N . ASP A 1 88 ? -12.902 4.362 -2.186 1.00 97.56 88 ASP A N 1
ATOM 660 C CA . ASP A 1 88 ? -13.502 5.055 -3.331 1.00 97.56 88 ASP A CA 1
ATOM 661 C C . ASP A 1 88 ? -13.195 6.560 -3.300 1.00 97.56 88 ASP A C 1
ATOM 663 O O . ASP A 1 88 ? -12.700 7.121 -4.278 1.00 97.56 88 ASP A O 1
ATOM 667 N N . GLU A 1 89 ? -13.398 7.209 -2.149 1.00 97.69 89 GLU A N 1
ATOM 668 C CA . GLU A 1 89 ? -13.090 8.632 -1.948 1.00 97.69 89 GLU A CA 1
ATOM 669 C C . GLU A 1 89 ? -11.597 8.921 -2.167 1.00 97.69 89 GLU A C 1
ATOM 671 O O . GLU A 1 89 ? -11.232 9.854 -2.886 1.00 97.69 89 GLU A O 1
ATOM 676 N N . LEU A 1 90 ? -10.723 8.096 -1.581 1.00 97.06 90 LEU A N 1
ATOM 677 C CA . LEU A 1 90 ? -9.272 8.233 -1.709 1.00 97.06 90 LEU A CA 1
ATOM 678 C C . LEU A 1 90 ? -8.812 8.074 -3.163 1.00 97.06 90 LEU A C 1
ATOM 680 O O . LEU A 1 90 ? -7.915 8.797 -3.608 1.00 97.06 90 LEU A O 1
ATOM 684 N N . PHE A 1 91 ? -9.417 7.147 -3.908 1.00 96.38 91 PHE A N 1
ATOM 685 C CA . PHE A 1 91 ? -9.080 6.924 -5.309 1.00 96.38 91 PHE A CA 1
ATOM 686 C C . PHE A 1 91 ? -9.543 8.079 -6.202 1.00 96.38 91 PHE A C 1
ATOM 688 O O . PHE A 1 91 ? -8.773 8.547 -7.046 1.00 96.38 91 PHE A O 1
ATOM 695 N N . GLU A 1 92 ? -10.751 8.601 -5.988 1.00 97.38 92 GLU A N 1
ATOM 696 C CA . GLU A 1 92 ? -11.248 9.760 -6.735 1.00 97.38 92 GLU A CA 1
ATOM 697 C C . GLU A 1 92 ? -10.419 11.022 -6.455 1.00 97.38 92 GLU A C 1
ATOM 699 O O . GLU A 1 92 ? -9.992 11.702 -7.394 1.00 97.38 92 GLU A O 1
ATOM 704 N N . ALA A 1 93 ? -10.078 11.291 -5.190 1.00 96.19 93 ALA A N 1
ATOM 705 C CA . ALA A 1 93 ? -9.191 12.398 -4.827 1.00 96.19 93 ALA A CA 1
ATOM 706 C C . ALA A 1 93 ? -7.808 12.275 -5.500 1.00 96.19 93 ALA A C 1
ATOM 708 O O . ALA A 1 93 ? -7.269 13.257 -6.025 1.00 96.19 93 ALA A O 1
ATOM 709 N N . PHE A 1 94 ? -7.245 11.061 -5.556 1.00 95.19 94 PHE A N 1
ATOM 710 C CA . PHE A 1 94 ? -6.001 10.796 -6.280 1.00 95.19 94 PHE A CA 1
ATOM 711 C C . PHE A 1 94 ? -6.131 11.127 -7.774 1.00 95.19 94 PHE A C 1
ATOM 713 O O . PHE A 1 94 ? -5.306 11.877 -8.305 1.00 95.19 94 PHE A O 1
ATOM 720 N N . ARG A 1 95 ? -7.185 10.649 -8.450 1.00 95.81 95 ARG A N 1
ATOM 721 C CA . ARG A 1 95 ? -7.414 10.917 -9.882 1.00 95.81 95 ARG A CA 1
ATOM 722 C C . ARG A 1 95 ? -7.543 12.404 -10.195 1.00 95.81 95 ARG A C 1
ATOM 724 O O . ARG A 1 95 ? -7.005 12.867 -11.205 1.00 95.81 95 ARG A O 1
ATOM 731 N N . GLN A 1 96 ? -8.234 13.149 -9.337 1.00 94.75 96 GLN A N 1
ATOM 732 C CA . GLN A 1 96 ? -8.361 14.599 -9.474 1.00 94.75 96 GLN A CA 1
ATOM 733 C C . GLN A 1 96 ? -6.997 15.287 -9.355 1.00 94.75 96 GLN A C 1
ATOM 735 O O . GLN A 1 96 ? -6.661 16.126 -10.191 1.00 94.75 96 GLN A O 1
ATOM 740 N N . SER A 1 97 ? -6.171 14.875 -8.388 1.00 92.75 97 SER A N 1
ATOM 741 C CA . SER A 1 97 ? -4.825 15.430 -8.205 1.00 92.75 97 SER A CA 1
ATOM 742 C C . SER A 1 97 ? -3.897 15.172 -9.402 1.00 92.75 97 SER A C 1
ATOM 744 O O . SER A 1 97 ? -3.133 16.052 -9.790 1.00 92.75 97 SER A O 1
ATOM 746 N N . GLU A 1 98 ? -3.991 14.000 -10.036 1.00 91.25 98 GLU A N 1
ATOM 747 C CA . GLU A 1 98 ? -3.185 13.658 -11.215 1.00 91.25 98 GLU A CA 1
ATOM 748 C C . GLU A 1 98 ? -3.650 14.399 -12.471 1.00 91.25 98 GLU A C 1
ATOM 750 O O . GLU A 1 98 ? -2.835 14.778 -13.310 1.00 91.25 98 GLU A O 1
ATOM 755 N N . THR A 1 99 ? -4.956 14.644 -12.596 1.00 80.00 99 THR A N 1
ATOM 756 C CA . THR A 1 99 ? -5.512 15.434 -13.703 1.00 80.00 99 THR A CA 1
ATOM 757 C C . THR A 1 99 ? -5.097 16.898 -13.576 1.00 80.00 99 THR A C 1
ATOM 759 O O . THR A 1 99 ? -4.623 17.483 -14.546 1.00 80.00 99 THR A O 1
ATOM 762 N N . ALA A 1 100 ? -5.169 17.463 -12.366 1.00 76.38 100 ALA A N 1
ATOM 763 C CA . ALA A 1 100 ? -4.730 18.830 -12.093 1.00 76.38 100 ALA A CA 1
ATOM 764 C C . ALA A 1 100 ? -3.235 19.044 -12.390 1.00 76.38 100 ALA A C 1
ATOM 766 O O . ALA A 1 100 ? -2.863 20.077 -12.938 1.00 76.38 100 ALA A O 1
ATOM 767 N N . LYS A 1 101 ? -2.378 18.055 -12.099 1.00 72.06 101 LYS A N 1
ATOM 768 C CA . LYS A 1 101 ? -0.943 18.111 -12.435 1.00 72.06 101 LYS A CA 1
ATOM 769 C C . LYS A 1 101 ? -0.663 18.089 -13.940 1.00 72.06 101 LYS A C 1
ATOM 771 O O . LYS A 1 101 ? 0.356 18.619 -14.356 1.00 72.06 101 LYS A O 1
ATOM 776 N N . LYS A 1 102 ? -1.534 17.481 -14.753 1.00 62.34 102 LYS A N 1
ATOM 777 C CA . LYS A 1 102 ? -1.353 17.376 -16.214 1.00 62.34 102 LYS A CA 1
ATOM 778 C C . LYS A 1 102 ? -1.799 18.612 -16.993 1.00 62.34 102 LYS A C 1
ATOM 780 O O . LYS A 1 102 ? -1.411 18.754 -18.141 1.00 62.34 102 LYS A O 1
ATOM 785 N N . THR A 1 103 ? -2.635 19.472 -16.413 1.00 60.06 103 THR A N 1
ATOM 786 C CA . THR A 1 103 ? -3.157 20.682 -17.083 1.00 60.06 103 THR A CA 1
ATOM 787 C C . THR A 1 103 ? -2.319 21.935 -16.780 1.00 60.06 103 THR A C 1
ATOM 789 O O . THR A 1 103 ? -2.656 23.021 -17.237 1.00 60.06 103 THR A O 1
ATOM 792 N N . GLY A 1 104 ? -1.237 21.798 -16.008 1.00 55.34 104 GLY A N 1
ATOM 793 C CA . GLY A 1 104 ? -0.362 22.900 -15.596 1.00 55.34 104 GLY A CA 1
ATOM 794 C C . GLY A 1 104 ? 1.045 22.893 -16.203 1.00 55.34 104 GLY A C 1
ATOM 795 O O . GLY A 1 104 ? 1.887 23.611 -15.668 1.00 55.34 104 GLY A O 1
ATOM 796 N N . ASP A 1 105 ? 1.298 22.097 -17.249 1.00 44.72 105 ASP A N 1
ATOM 797 C CA . ASP A 1 105 ? 2.568 22.041 -18.001 1.00 44.72 105 ASP A CA 1
ATOM 798 C C . ASP A 1 105 ? 2.347 22.434 -19.471 1.00 44.72 105 ASP A C 1
ATOM 800 O O . ASP A 1 105 ? 1.334 21.969 -20.051 1.00 44.72 105 ASP A O 1
#

Nearest PDB structures (foldseek):
  4ue5-assembly1_E  TM=5.342E-01  e=9.040E-01  Canis lupus familiaris
  1e8s-assembly1_A  TM=5.713E-01  e=1.025E+00  Homo sapiens
  4uyk-assembly1_A  TM=5.406E-01  e=1.236E+00  Homo sapiens
  5aox-assembly2_D  TM=5.459E-01  e=1.401E+00  Homo sapiens
  1e8o-assembly1_A  TM=5.401E-01  e=1.316E+00  Homo sapiens

Solvent-accessible surface area (backbone atoms only — not comparable to full-atom values): 6327 Å² total; per-residue (Å²): 112,72,67,60,55,52,52,56,48,63,72,30,70,73,47,70,73,42,58,82,85,51,40,60,59,51,52,51,50,61,69,68,42,75,76,78,71,70,79,74,74,63,76,66,45,74,49,77,50,59,59,96,87,51,50,33,37,37,43,34,40,35,49,90,82,53,79,45,81,48,67,37,63,88,47,21,64,67,52,48,51,58,50,65,79,37,48,69,61,55,51,52,54,49,53,52,55,55,52,58,62,63,75,75,114

Sequence (105 aa):
DSAGRAADYVASPEFATSGSDARFARLFDFMSAPAKRAPAASKTQEKAWAPHDRSVRAKITDTGKVFTLALKAKEASPFGAFITDRLDELFEAFRQSETAKKTGD

Radius of gyration: 25.27 Å; Cα contacts (8 Å, |Δi|>4): 83; chains: 1; bounding box: 46×46×62 Å